Protein AF-S4P7X3-F1 (afdb_monomer_lite)

InterPro domains:
  IPR036570 HOR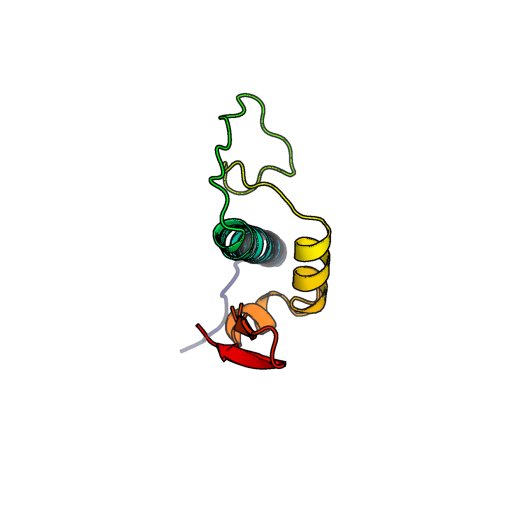MA domain superfamily [G3DSA:3.30.900.10] (6-101)

Organism: NCBI:txid116150

Structure (mmCIF, N/CA/C/O backbone):
data_AF-S4P7X3-F1
#
_entry.id   AF-S4P7X3-F1
#
loop_
_atom_site.group_PDB
_atom_site.id
_atom_site.type_symbol
_atom_site.label_atom_id
_atom_site.label_alt_id
_atom_site.label_comp_id
_atom_site.label_asym_id
_atom_site.label_entity_id
_atom_site.label_seq_id
_atom_site.pdbx_PDB_ins_code
_atom_site.Cartn_x
_atom_site.Cartn_y
_atom_site.Cartn_z
_atom_site.occupancy
_atom_site.B_iso_or_equiv
_atom_site.auth_seq_id
_atom_site.auth_comp_id
_atom_site.auth_asym_id
_atom_site.auth_atom_id
_atom_site.pdbx_PDB_model_num
ATOM 1 N N . MET A 1 1 ? 4.465 -24.799 -24.843 1.00 40.69 1 MET A N 1
ATOM 2 C CA . MET A 1 1 ? 4.230 -23.342 -24.777 1.00 40.69 1 MET A CA 1
ATOM 3 C C . MET A 1 1 ? 5.018 -22.853 -23.570 1.00 40.69 1 MET A C 1
ATOM 5 O O . MET A 1 1 ? 4.641 -23.206 -22.463 1.00 40.69 1 MET A O 1
ATOM 9 N N . ALA A 1 2 ? 6.200 -22.262 -23.769 1.00 42.28 2 ALA A N 1
ATOM 10 C CA . ALA A 1 2 ? 7.111 -21.941 -22.664 1.00 42.28 2 ALA A CA 1
ATOM 11 C C . ALA A 1 2 ? 6.570 -20.741 -21.863 1.00 42.28 2 ALA A C 1
ATOM 13 O O . ALA A 1 2 ? 6.264 -19.723 -22.486 1.00 42.28 2 ALA A O 1
ATOM 14 N N . PRO A 1 3 ? 6.430 -20.831 -20.531 1.00 61.09 3 PRO A N 1
ATOM 15 C CA . PRO A 1 3 ? 5.881 -19.756 -19.722 1.00 61.09 3 PRO A CA 1
ATOM 16 C C . PRO A 1 3 ? 6.988 -18.881 -19.115 1.00 61.09 3 PRO A C 1
ATOM 18 O O . PRO A 1 3 ? 6.890 -18.555 -17.950 1.00 61.09 3 PRO A O 1
ATOM 21 N N . ASP A 1 4 ? 8.058 -18.509 -19.822 1.00 53.00 4 ASP A N 1
ATOM 22 C CA . ASP A 1 4 ? 9.222 -17.925 -19.131 1.00 53.00 4 ASP A CA 1
ATOM 23 C C . ASP A 1 4 ? 9.941 -16.845 -19.938 1.00 53.00 4 ASP A C 1
ATOM 25 O O . ASP A 1 4 ? 10.907 -17.112 -20.645 1.00 53.00 4 ASP A O 1
ATOM 29 N N . ALA A 1 5 ? 9.476 -15.606 -19.792 1.00 58.50 5 ALA A N 1
ATOM 30 C CA . ALA A 1 5 ? 10.343 -14.450 -19.549 1.00 58.50 5 ALA A CA 1
ATOM 31 C C . ALA A 1 5 ? 9.460 -13.243 -19.203 1.00 58.50 5 ALA A C 1
ATOM 33 O O . ALA A 1 5 ? 9.214 -12.374 -20.033 1.00 58.50 5 ALA A O 1
ATOM 34 N N . ALA A 1 6 ? 8.957 -13.176 -17.965 1.00 70.19 6 ALA A N 1
ATOM 35 C CA . ALA A 1 6 ? 8.251 -11.979 -17.489 1.00 70.19 6 ALA A CA 1
ATOM 36 C C . AL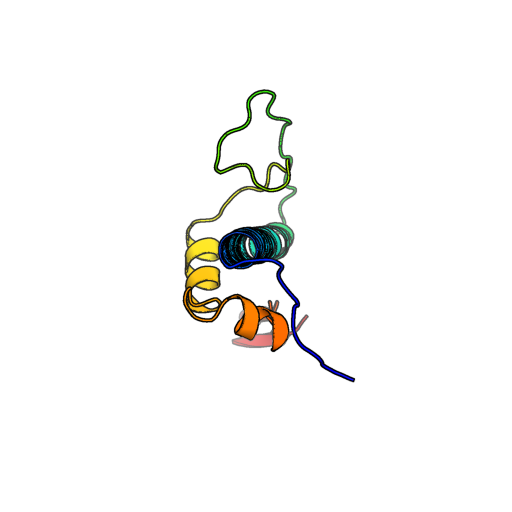A A 1 6 ? 9.151 -10.721 -17.478 1.00 70.19 6 ALA A C 1
ATOM 38 O O . ALA A 1 6 ? 8.640 -9.609 -17.404 1.00 70.19 6 ALA A O 1
ATOM 39 N N . PHE A 1 7 ? 10.476 -10.894 -17.558 1.00 78.56 7 PHE A N 1
ATOM 40 C CA . PHE A 1 7 ? 11.468 -9.822 -17.563 1.00 78.56 7 PHE A CA 1
ATOM 41 C C . PHE A 1 7 ? 12.565 -10.120 -18.585 1.00 78.56 7 PHE A C 1
ATOM 43 O O . PHE A 1 7 ? 13.052 -11.250 -18.654 1.00 78.56 7 PHE A O 1
ATOM 50 N N . SER A 1 8 ? 12.972 -9.104 -19.345 1.00 77.50 8 SER A N 1
ATOM 51 C CA . SER A 1 8 ? 14.016 -9.199 -20.373 1.00 77.50 8 SER A CA 1
ATOM 52 C C . SER A 1 8 ? 15.432 -9.317 -19.797 1.00 77.50 8 SER A C 1
ATOM 54 O O . SER A 1 8 ? 16.313 -9.849 -20.467 1.00 77.50 8 SER A O 1
ATOM 56 N N . ASN A 1 9 ? 15.666 -8.861 -18.560 1.00 89.12 9 ASN A N 1
ATOM 57 C CA . ASN A 1 9 ? 16.915 -9.055 -17.817 1.00 89.12 9 ASN A CA 1
ATOM 58 C C . ASN A 1 9 ? 16.716 -8.835 -16.290 1.00 89.12 9 ASN A C 1
ATOM 60 O O . ASN A 1 9 ? 15.621 -8.516 -15.821 1.00 89.12 9 ASN A O 1
ATOM 64 N N . ILE A 1 10 ? 17.784 -9.015 -15.497 1.00 89.56 10 ILE A N 1
ATOM 65 C CA . ILE A 1 10 ? 17.765 -8.841 -14.027 1.00 89.56 10 ILE A CA 1
ATOM 66 C C . ILE A 1 10 ? 17.516 -7.382 -13.620 1.00 89.56 10 ILE A C 1
ATOM 68 O O . ILE A 1 10 ? 16.833 -7.136 -12.627 1.00 89.56 10 ILE A O 1
ATOM 72 N N . ASN A 1 11 ? 18.055 -6.420 -14.369 1.00 93.31 11 ASN A N 1
ATOM 73 C CA . ASN A 1 11 ? 17.847 -5.001 -14.101 1.00 93.31 11 ASN A CA 1
ATOM 74 C C . ASN A 1 11 ? 16.365 -4.631 -14.240 1.00 93.31 11 ASN A C 1
ATOM 76 O O . ASN A 1 11 ? 15.810 -4.038 -13.322 1.00 93.31 11 ASN A O 1
ATOM 80 N N . ASP A 1 12 ? 15.706 -5.089 -15.304 1.00 92.56 12 ASP A N 1
ATOM 81 C CA . ASP A 1 12 ? 14.278 -4.850 -15.533 1.00 92.56 12 ASP A CA 1
ATOM 82 C C . ASP A 1 12 ? 13.430 -5.460 -14.409 1.00 92.56 12 ASP A C 1
ATOM 84 O O . ASP A 1 12 ? 12.496 -4.836 -13.907 1.00 92.56 12 ASP A O 1
ATOM 88 N N . LYS A 1 13 ? 13.789 -6.667 -13.945 1.00 91.31 13 LYS A N 1
ATOM 89 C CA . LYS A 1 13 ? 13.137 -7.290 -12.784 1.00 91.31 13 LYS A CA 1
ATOM 90 C C . LYS A 1 13 ? 13.326 -6.458 -11.514 1.00 91.31 13 LYS A C 1
ATOM 92 O O . LYS A 1 13 ? 12.375 -6.299 -10.747 1.00 91.31 13 LYS A O 1
ATOM 97 N N . ASN A 1 14 ? 14.528 -5.945 -11.266 1.00 93.25 14 ASN A N 1
ATOM 98 C CA . ASN A 1 14 ? 14.831 -5.142 -10.079 1.00 93.25 14 ASN A CA 1
ATOM 99 C C . ASN A 1 14 ? 14.101 -3.797 -10.106 1.00 93.25 14 ASN A C 1
ATOM 101 O O . ASN A 1 14 ? 13.535 -3.385 -9.094 1.00 93.25 14 ASN A O 1
ATOM 105 N N . GLU A 1 15 ? 14.072 -3.140 -11.262 1.00 94.31 15 GLU A N 1
ATOM 106 C CA . GLU A 1 15 ? 13.356 -1.888 -11.472 1.00 94.31 15 GLU A CA 1
ATOM 107 C C . GLU A 1 15 ? 11.846 -2.081 -11.305 1.00 94.31 15 GLU A C 1
ATOM 109 O O . GLU A 1 15 ? 11.214 -1.368 -10.524 1.00 94.31 15 GLU A O 1
ATOM 114 N N . PHE A 1 16 ? 11.275 -3.117 -11.923 1.00 94.38 16 PHE A N 1
ATOM 115 C CA . PHE A 1 16 ? 9.876 -3.479 -11.714 1.00 94.38 16 PHE A CA 1
ATOM 116 C C . PHE A 1 16 ? 9.576 -3.777 -10.240 1.00 94.38 16 PHE A C 1
ATOM 118 O O . PHE A 1 16 ? 8.585 -3.294 -9.696 1.00 94.38 16 PHE A O 1
ATOM 125 N N . THR A 1 17 ? 10.451 -4.526 -9.563 1.00 94.62 17 THR A N 1
ATOM 126 C CA . THR A 1 17 ? 10.310 -4.821 -8.129 1.00 94.62 17 THR A CA 1
ATOM 127 C C . THR A 1 17 ? 10.341 -3.541 -7.294 1.00 94.62 17 THR A C 1
ATOM 129 O O . THR A 1 17 ? 9.558 -3.406 -6.353 1.00 94.62 17 THR A O 1
ATOM 132 N N . LYS A 1 18 ? 11.191 -2.569 -7.651 1.00 95.19 18 LYS A N 1
ATOM 133 C CA . LYS A 1 18 ? 11.251 -1.251 -7.007 1.00 95.19 18 LYS A CA 1
ATOM 134 C C . LYS A 1 18 ? 9.937 -0.492 -7.196 1.00 95.19 18 LYS A C 1
ATOM 136 O O . LYS A 1 18 ? 9.378 -0.017 -6.210 1.00 95.19 18 LYS A O 1
ATOM 141 N N . PHE A 1 19 ? 9.411 -0.427 -8.418 1.00 95.81 19 PHE A N 1
ATOM 142 C CA . PHE A 1 19 ? 8.128 0.225 -8.678 1.00 95.81 19 PHE A CA 1
ATOM 143 C C . PHE A 1 19 ? 6.973 -0.461 -7.946 1.00 95.81 19 PHE A C 1
ATOM 145 O O . PHE A 1 19 ? 6.204 0.218 -7.273 1.00 95.81 19 PHE A O 1
ATOM 152 N N . ALA A 1 20 ? 6.885 -1.792 -7.987 1.00 95.44 20 ALA A N 1
ATOM 153 C CA . ALA A 1 20 ? 5.857 -2.548 -7.274 1.00 95.44 20 ALA A CA 1
ATOM 154 C C . ALA A 1 20 ? 5.918 -2.306 -5.756 1.00 95.44 20 ALA A C 1
ATOM 156 O O . ALA A 1 20 ? 4.887 -2.083 -5.121 1.00 95.44 20 ALA A O 1
ATOM 157 N N . LYS A 1 21 ? 7.131 -2.266 -5.183 1.00 95.94 21 LYS A N 1
ATOM 158 C CA . LYS A 1 21 ? 7.350 -1.912 -3.776 1.00 95.94 21 LYS A CA 1
ATOM 159 C C . LYS A 1 21 ? 6.771 -0.541 -3.458 1.00 95.94 21 LYS A C 1
ATOM 161 O O . LYS A 1 21 ? 5.962 -0.418 -2.546 1.00 95.94 21 LYS A O 1
ATOM 166 N N . PHE A 1 22 ? 7.186 0.494 -4.182 1.00 96.00 22 PHE A N 1
ATOM 167 C CA . PHE A 1 22 ? 6.761 1.853 -3.856 1.00 96.00 22 PHE A CA 1
ATOM 168 C C . PHE A 1 22 ? 5.293 2.107 -4.189 1.00 96.00 22 PHE A C 1
ATOM 170 O O . PHE A 1 22 ? 4.661 2.903 -3.501 1.00 96.00 22 PHE A O 1
ATOM 177 N N . LEU A 1 23 ? 4.721 1.385 -5.155 1.00 96.00 23 LEU A N 1
ATOM 178 C CA . LEU A 1 23 ? 3.284 1.400 -5.414 1.00 96.00 23 LEU A CA 1
ATOM 179 C C . LEU A 1 23 ? 2.510 0.856 -4.213 1.00 96.00 23 LEU A C 1
ATOM 181 O O . LEU A 1 23 ? 1.565 1.497 -3.765 1.00 96.00 23 LEU A O 1
ATOM 185 N N . ALA A 1 24 ? 2.942 -0.275 -3.650 1.00 96.06 24 ALA A N 1
ATOM 186 C CA . ALA A 1 24 ? 2.348 -0.824 -2.436 1.00 96.06 24 ALA A CA 1
ATOM 187 C C . ALA A 1 24 ? 2.477 0.149 -1.253 1.00 96.06 24 ALA A C 1
ATOM 189 O O . ALA A 1 24 ? 1.480 0.457 -0.609 1.00 96.06 24 ALA A O 1
ATOM 190 N N . TYR A 1 25 ? 3.671 0.706 -1.017 1.00 96.19 25 TYR A N 1
ATOM 191 C CA . TYR A 1 25 ? 3.886 1.690 0.052 1.00 96.19 25 TYR A CA 1
ATOM 192 C C . TYR A 1 25 ? 2.964 2.904 -0.088 1.00 96.19 25 TYR A C 1
ATOM 194 O O . TYR A 1 25 ? 2.261 3.252 0.857 1.00 96.19 25 TYR A O 1
ATOM 202 N N . LYS A 1 26 ? 2.917 3.526 -1.271 1.00 96.50 26 LYS A N 1
ATOM 203 C CA . LYS A 1 26 ? 2.054 4.687 -1.510 1.00 96.50 26 LYS A CA 1
ATOM 204 C C . LYS A 1 26 ? 0.566 4.330 -1.473 1.00 96.50 26 LYS A C 1
ATOM 206 O O . LYS A 1 26 ? -0.220 5.123 -0.967 1.00 96.50 26 LYS A O 1
ATOM 211 N N . GLY A 1 27 ? 0.182 3.138 -1.928 1.00 96.50 27 GLY A N 1
ATOM 212 C CA . GLY A 1 27 ? -1.190 2.636 -1.831 1.00 96.50 27 GLY A CA 1
ATOM 213 C C . GLY A 1 27 ? -1.669 2.514 -0.384 1.00 96.50 27 GLY A C 1
ATOM 214 O O . GLY A 1 27 ? -2.747 3.009 -0.059 1.00 96.50 27 GLY A O 1
ATOM 215 N N . VAL A 1 28 ? -0.849 1.937 0.503 1.00 97.19 28 VAL A N 1
ATOM 216 C CA . VAL A 1 28 ? -1.185 1.835 1.933 1.00 97.19 28 VAL A CA 1
ATOM 217 C C . VAL A 1 28 ? -1.292 3.224 2.571 1.00 97.19 28 VAL A C 1
ATOM 219 O O . VAL A 1 28 ? -2.251 3.471 3.299 1.00 97.19 28 VAL A O 1
ATOM 222 N N . GLN A 1 29 ? -0.377 4.152 2.256 1.00 96.62 29 GLN A N 1
ATOM 223 C CA . GLN A 1 29 ? -0.465 5.543 2.730 1.00 96.62 29 GLN A CA 1
ATOM 224 C C . GLN A 1 29 ? -1.799 6.182 2.323 1.00 96.62 29 GLN A C 1
ATOM 226 O O . GLN A 1 29 ? -2.516 6.697 3.173 1.00 96.62 29 GLN A O 1
ATOM 231 N N . VAL A 1 30 ? -2.188 6.086 1.047 1.00 96.50 30 VAL A N 1
ATOM 232 C CA . VAL A 1 30 ? -3.464 6.643 0.567 1.00 96.50 30 VAL A CA 1
ATOM 233 C C . VAL A 1 30 ? -4.654 6.056 1.325 1.00 96.50 30 VAL A C 1
ATOM 235 O O . VAL A 1 30 ? -5.528 6.814 1.748 1.00 96.50 30 VAL A O 1
ATOM 238 N N . ILE A 1 31 ? -4.692 4.735 1.525 1.00 97.06 31 ILE A N 1
ATOM 239 C CA . ILE A 1 31 ? -5.795 4.070 2.232 1.00 97.06 31 ILE A CA 1
ATOM 240 C C . ILE A 1 31 ? -5.872 4.547 3.686 1.00 97.06 31 ILE A C 1
ATOM 242 O O . ILE A 1 31 ? -6.935 4.991 4.114 1.00 97.06 31 ILE A O 1
ATOM 246 N N . VAL A 1 32 ? -4.764 4.485 4.432 1.00 96.19 32 VAL A N 1
ATOM 247 C CA . VAL A 1 32 ? -4.747 4.824 5.863 1.00 96.19 32 VAL A CA 1
ATOM 248 C C . VAL A 1 32 ? -5.024 6.307 6.086 1.00 96.19 32 VAL A C 1
ATOM 250 O O . VAL A 1 32 ? -5.870 6.660 6.905 1.00 96.19 32 VAL A O 1
ATOM 253 N N . GLU A 1 33 ? -4.361 7.188 5.338 1.00 94.62 33 GLU A N 1
ATOM 254 C CA . GLU A 1 33 ? -4.551 8.630 5.486 1.00 94.62 33 GLU A CA 1
ATOM 255 C C . GLU A 1 33 ? -6.003 9.040 5.163 1.00 94.62 33 GLU A C 1
ATOM 257 O O . GLU A 1 33 ? -6.581 9.871 5.865 1.00 94.62 33 GLU A O 1
ATOM 262 N N . SER A 1 34 ? -6.656 8.378 4.199 1.00 94.94 34 SER A N 1
ATOM 263 C CA . SER A 1 34 ? -8.072 8.622 3.866 1.00 94.94 34 SER A CA 1
ATOM 264 C C . SER A 1 34 ? -9.058 8.225 4.976 1.00 94.94 34 SER A C 1
ATOM 266 O O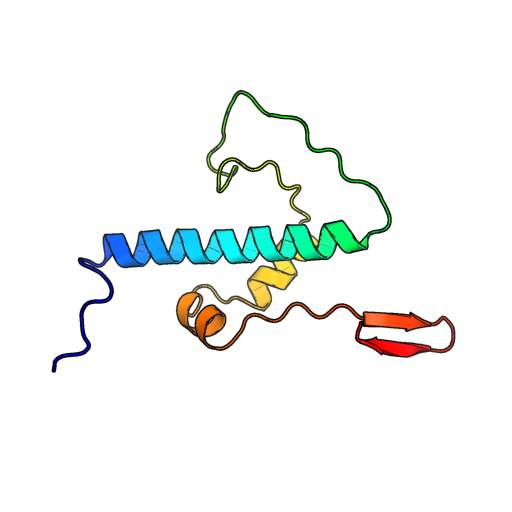 . SER A 1 34 ? -10.223 8.619 4.923 1.00 94.94 34 SER A O 1
ATOM 268 N N . ARG A 1 35 ? -8.630 7.453 5.984 1.00 95.62 35 ARG A N 1
ATOM 269 C CA . ARG A 1 35 ? -9.476 7.006 7.107 1.00 95.62 35 ARG A CA 1
ATOM 270 C C . ARG A 1 35 ? -9.317 7.843 8.375 1.00 95.62 35 ARG A C 1
ATOM 272 O O . ARG A 1 35 ? -10.038 7.611 9.337 1.00 95.62 35 ARG A O 1
ATOM 279 N N . LYS A 1 36 ? -8.452 8.863 8.379 1.00 92.75 36 LYS A N 1
ATOM 280 C CA . LYS A 1 36 ? -8.204 9.715 9.560 1.00 92.75 36 LYS A CA 1
ATOM 281 C C . LYS A 1 36 ? -9.313 10.725 9.882 1.00 92.75 36 LYS A C 1
ATOM 283 O O . LYS A 1 36 ? -9.191 11.467 10.850 1.00 92.75 36 LYS A O 1
ATOM 288 N N . GLY A 1 37 ? -10.367 10.809 9.067 1.00 94.19 37 GLY A N 1
ATOM 289 C CA . GLY A 1 37 ? -11.483 11.739 9.292 1.00 94.19 37 GLY A CA 1
ATOM 290 C C . GLY A 1 37 ? -11.149 13.216 9.046 1.00 94.19 37 GLY A C 1
ATOM 291 O O . GLY A 1 37 ? -11.952 14.087 9.367 1.00 94.19 37 GLY A O 1
ATOM 292 N N . VAL A 1 38 ? -9.986 13.511 8.456 1.00 94.12 38 VAL A N 1
ATOM 293 C CA . VAL A 1 38 ? -9.538 14.868 8.116 1.00 94.12 38 VAL A CA 1
ATOM 294 C C . VAL A 1 38 ? -9.267 14.946 6.618 1.00 94.12 38 VAL A C 1
ATOM 296 O O . VAL A 1 38 ? -8.693 14.031 6.031 1.00 94.12 38 VAL A O 1
ATOM 299 N N . LYS A 1 39 ? -9.680 16.049 5.986 1.00 93.44 39 LYS A N 1
ATOM 300 C CA . LYS A 1 39 ? -9.394 16.299 4.571 1.00 93.44 39 LYS A CA 1
ATOM 301 C C . LYS A 1 39 ? -7.892 16.512 4.370 1.00 93.44 39 LYS A C 1
ATOM 303 O O . LYS A 1 39 ? -7.279 17.314 5.069 1.00 93.44 39 LYS A O 1
ATOM 308 N N . ILE A 1 40 ? -7.327 15.841 3.373 1.00 90.50 40 ILE A N 1
ATOM 309 C CA . ILE A 1 40 ? -5.928 16.003 2.972 1.00 90.50 40 ILE A CA 1
ATOM 310 C C . ILE A 1 40 ? -5.893 16.891 1.731 1.00 90.50 40 ILE A C 1
ATOM 312 O O . ILE A 1 40 ? -6.561 16.603 0.739 1.00 90.50 40 ILE A O 1
ATOM 316 N N . GLU A 1 41 ? -5.107 17.962 1.781 1.00 90.38 41 GLU A N 1
ATOM 317 C CA . GLU A 1 41 ? -4.914 18.890 0.663 1.00 90.38 41 GLU A CA 1
ATOM 318 C C . GLU A 1 41 ? -3.424 18.959 0.305 1.00 90.38 41 GLU A C 1
ATOM 320 O O . GLU A 1 41 ? -2.694 19.817 0.808 1.00 90.38 41 GLU A O 1
ATOM 325 N N . PRO A 1 42 ? -2.924 18.025 -0.525 1.00 85.19 42 PRO A N 1
ATOM 326 C CA . PRO A 1 42 ? -1.547 18.083 -0.977 1.00 85.19 42 PRO A CA 1
ATOM 327 C C . PRO A 1 42 ? -1.395 19.193 -2.027 1.00 85.19 42 PRO A C 1
ATOM 329 O O . PRO A 1 42 ? -2.145 19.256 -3.001 1.00 85.19 42 PRO A O 1
ATOM 332 N N . ASN A 1 43 ? 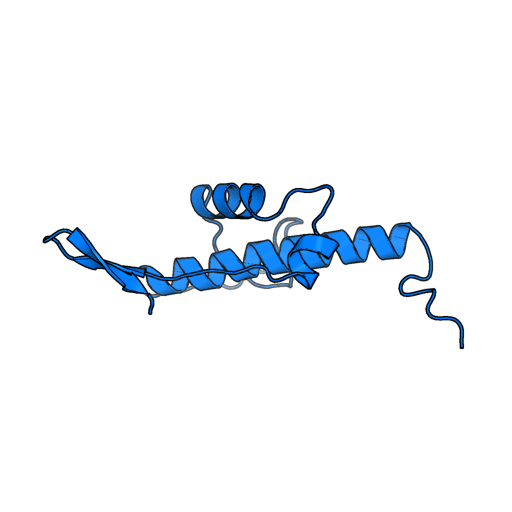-0.408 20.067 -1.839 1.00 88.44 43 ASN A N 1
ATOM 333 C CA . ASN A 1 43 ? -0.049 21.079 -2.833 1.00 88.44 43 ASN A CA 1
ATOM 334 C C . ASN A 1 43 ? 0.772 20.452 -3.962 1.00 88.44 43 ASN A C 1
ATOM 336 O O . ASN A 1 43 ? 1.481 19.481 -3.740 1.00 88.44 43 ASN A O 1
ATOM 340 N N . SER A 1 44 ? 0.740 21.027 -5.162 1.00 88.06 44 SER A N 1
ATOM 341 C CA . SER A 1 44 ? 1.680 20.630 -6.214 1.00 88.06 44 SER A CA 1
ATOM 342 C C . SER A 1 44 ? 3.090 21.105 -5.874 1.00 88.06 44 SER A C 1
ATOM 344 O O . SER A 1 44 ? 3.296 22.262 -5.500 1.00 88.06 44 SER A O 1
ATOM 346 N N . LYS A 1 45 ? 4.078 20.233 -6.069 1.00 85.62 45 LYS A N 1
ATOM 347 C CA . LYS A 1 45 ? 5.493 20.553 -5.884 1.00 85.62 45 LYS A CA 1
ATOM 348 C C . LYS A 1 45 ? 6.169 20.676 -7.256 1.00 85.62 45 LYS A C 1
ATOM 350 O O . LYS A 1 45 ? 6.212 19.689 -7.984 1.00 85.62 45 LYS A O 1
ATOM 355 N N . PRO A 1 46 ? 6.703 21.853 -7.631 1.00 83.94 46 PRO A N 1
ATOM 356 C CA . PRO A 1 46 ? 7.336 22.045 -8.939 1.00 83.94 46 PRO A CA 1
ATOM 357 C C . PRO A 1 46 ? 8.692 21.334 -9.061 1.00 83.94 46 PRO A C 1
ATOM 359 O O . PRO A 1 46 ? 9.124 21.018 -10.165 1.00 83.94 46 PRO A O 1
ATOM 362 N N . ASN A 1 47 ? 9.353 21.068 -7.930 1.00 85.38 47 ASN A N 1
ATOM 363 C CA . ASN A 1 47 ? 10.649 20.398 -7.880 1.00 85.38 47 ASN A CA 1
ATOM 364 C C . ASN A 1 47 ? 10.469 18.975 -7.347 1.00 85.38 47 ASN A C 1
ATOM 366 O O . ASN A 1 47 ? 10.109 18.798 -6.183 1.00 85.38 47 ASN A O 1
ATOM 370 N N . PHE A 1 48 ? 10.746 17.971 -8.171 1.00 80.62 48 PHE A N 1
ATOM 371 C CA . PHE A 1 48 ? 10.671 16.571 -7.762 1.00 80.62 48 PHE A CA 1
ATOM 372 C C . PHE A 1 48 ? 11.922 16.153 -6.982 1.00 80.62 48 PHE A C 1
ATOM 374 O O . PHE A 1 48 ? 13.018 16.670 -7.196 1.00 80.62 48 PHE A O 1
ATOM 381 N N . SER A 1 49 ? 11.743 15.217 -6.060 1.00 83.56 49 SER A N 1
ATOM 382 C CA . SER A 1 49 ? 12.805 14.523 -5.334 1.00 83.56 49 SER A CA 1
ATOM 383 C C . SER A 1 49 ? 12.713 13.022 -5.587 1.00 83.56 49 SER A C 1
ATOM 385 O O . SER A 1 49 ? 11.646 12.524 -5.935 1.00 83.56 49 SER A O 1
ATOM 387 N N . ASP A 1 50 ? 13.796 12.280 -5.355 1.00 81.06 50 ASP A N 1
ATOM 388 C CA . ASP A 1 50 ? 13.836 10.824 -5.583 1.00 81.06 50 ASP A CA 1
ATOM 389 C C . ASP A 1 50 ? 12.847 10.024 -4.709 1.00 81.06 50 ASP A C 1
ATOM 391 O O . ASP A 1 50 ? 12.612 8.837 -4.942 1.00 81.06 50 ASP A O 1
ATOM 395 N N . SER A 1 51 ? 12.263 10.660 -3.689 1.00 82.50 51 SER A N 1
ATOM 396 C CA . SER A 1 51 ? 11.193 10.108 -2.851 1.00 82.50 51 SER A CA 1
ATOM 397 C C . SER A 1 51 ? 9.776 10.385 -3.373 1.00 82.50 51 SER A C 1
ATOM 399 O O . SER A 1 51 ? 8.822 9.790 -2.866 1.00 82.50 51 SER A O 1
ATOM 401 N N . ASP A 1 52 ? 9.621 11.259 -4.371 1.00 87.38 52 ASP A N 1
ATOM 402 C CA . ASP A 1 52 ? 8.334 11.611 -4.978 1.00 87.38 52 ASP A CA 1
ATOM 403 C C . ASP A 1 52 ? 7.951 10.566 -6.039 1.00 87.38 52 ASP A C 1
ATOM 405 O O . ASP A 1 52 ? 8.183 10.715 -7.239 1.00 87.38 52 ASP A O 1
ATOM 409 N N . TRP A 1 53 ? 7.370 9.459 -5.579 1.00 93.31 53 TRP A N 1
ATOM 410 C CA . TRP A 1 53 ? 6.967 8.357 -6.449 1.00 93.31 53 TRP A CA 1
ATOM 411 C C . TRP A 1 53 ? 5.698 8.667 -7.249 1.00 93.31 53 TRP A C 1
ATOM 413 O O . TRP A 1 53 ? 4.732 9.228 -6.733 1.00 93.31 53 TRP A O 1
ATOM 423 N N . PHE A 1 54 ? 5.691 8.238 -8.515 1.00 94.56 54 PHE A N 1
ATOM 424 C CA . PHE A 1 54 ? 4.543 8.315 -9.434 1.00 94.56 54 PHE A CA 1
ATOM 425 C C . PHE A 1 54 ? 4.022 9.733 -9.702 1.00 94.56 54 PHE A C 1
ATOM 427 O O . PHE A 1 54 ? 2.888 9.892 -10.144 1.00 94.56 54 PHE A O 1
ATOM 434 N N . ASN A 1 55 ? 4.848 10.756 -9.462 1.00 91.88 55 ASN A N 1
ATOM 435 C CA . ASN A 1 55 ? 4.489 12.167 -9.624 1.00 91.88 55 ASN A CA 1
ATOM 436 C C . ASN A 1 55 ? 3.260 12.583 -8.789 1.00 91.88 55 ASN A C 1
ATOM 438 O O . ASN A 1 55 ? 2.530 13.496 -9.172 1.00 91.88 55 ASN A O 1
ATOM 442 N N . LEU A 1 56 ? 3.030 11.917 -7.650 1.00 90.81 56 LEU A N 1
ATOM 443 C CA . LEU A 1 56 ? 1.938 12.214 -6.725 1.00 90.81 56 LEU A CA 1
ATOM 444 C C . LEU A 1 56 ? 2.488 12.644 -5.367 1.00 90.81 56 LEU A C 1
ATOM 446 O O . LEU A 1 56 ? 3.305 11.949 -4.762 1.00 90.81 56 LEU A O 1
ATOM 450 N N . GLN A 1 57 ? 1.982 13.764 -4.851 1.00 90.56 57 GLN A N 1
ATOM 451 C CA . GLN A 1 57 ? 2.282 14.194 -3.492 1.00 90.56 57 GLN A CA 1
ATOM 452 C C . GLN A 1 57 ? 1.375 13.457 -2.503 1.00 90.56 57 GLN A C 1
ATOM 454 O O . GLN A 1 57 ? 0.249 13.866 -2.228 1.00 90.56 57 GLN A O 1
ATOM 459 N N . ILE A 1 58 ? 1.899 12.356 -1.971 1.00 90.75 58 ILE A N 1
ATOM 460 C CA . ILE A 1 58 ? 1.246 11.528 -0.956 1.00 90.75 58 ILE A CA 1
ATOM 461 C C . ILE A 1 58 ? 2.053 11.671 0.340 1.00 90.75 58 ILE A C 1
ATOM 463 O O . ILE A 1 58 ? 3.225 11.267 0.340 1.00 90.75 58 ILE A O 1
ATOM 467 N N . PRO A 1 59 ? 1.468 12.246 1.410 1.00 87.88 59 PRO A N 1
ATOM 468 C CA . PRO A 1 59 ? 2.110 12.326 2.717 1.00 87.88 59 PRO A CA 1
ATOM 469 C C . PRO A 1 59 ? 2.516 10.939 3.209 1.00 87.88 59 PRO A C 1
ATOM 471 O O . PRO A 1 59 ? 1.742 9.992 3.103 1.00 87.88 59 PRO A O 1
ATOM 474 N N . ASP A 1 60 ? 3.725 10.830 3.752 1.00 87.44 60 ASP A N 1
ATOM 475 C CA . ASP A 1 60 ? 4.203 9.591 4.352 1.00 87.44 60 ASP A CA 1
ATOM 476 C C . ASP A 1 60 ? 4.074 9.666 5.874 1.00 87.44 60 ASP A C 1
ATOM 478 O O . ASP A 1 60 ? 4.721 10.492 6.520 1.00 87.44 60 ASP A O 1
ATOM 482 N N . SER A 1 61 ? 3.292 8.760 6.458 1.00 93.69 61 SER A N 1
ATOM 483 C CA . SER A 1 61 ? 3.350 8.477 7.891 1.00 93.69 61 SER A CA 1
ATOM 484 C C . SER A 1 61 ? 4.469 7.463 8.187 1.00 93.69 61 SER A C 1
ATOM 486 O O . SER A 1 61 ? 4.477 6.376 7.589 1.00 93.69 61 SER A O 1
ATOM 488 N N . PRO A 1 62 ? 5.411 7.764 9.107 1.00 95.50 62 PRO A N 1
ATOM 489 C CA . PRO A 1 62 ? 6.459 6.824 9.509 1.00 95.50 62 PRO A CA 1
ATOM 490 C C . PRO A 1 62 ? 5.913 5.502 10.060 1.00 95.50 62 PRO A C 1
ATOM 492 O O . PRO A 1 62 ? 6.451 4.439 9.753 1.00 95.50 62 PRO A O 1
ATOM 495 N N . GLU A 1 63 ? 4.821 5.558 10.823 1.00 96.62 63 GLU A N 1
ATOM 496 C CA . GLU A 1 63 ? 4.179 4.381 11.418 1.00 96.62 63 GLU A CA 1
ATOM 497 C C . GLU A 1 63 ? 3.583 3.475 10.336 1.00 96.62 63 GLU A C 1
ATOM 499 O O . GLU A 1 63 ? 3.826 2.267 10.323 1.00 96.62 63 GLU A O 1
ATOM 504 N N . VAL A 1 64 ? 2.901 4.073 9.355 1.00 96.62 64 VAL A N 1
ATOM 505 C CA . VAL A 1 64 ? 2.332 3.354 8.206 1.00 96.62 64 VAL A CA 1
ATOM 506 C C . VAL A 1 64 ? 3.436 2.745 7.341 1.00 96.62 64 VAL A C 1
ATOM 508 O O . VAL A 1 64 ? 3.324 1.599 6.901 1.00 96.62 64 VAL A O 1
ATOM 511 N N . ASN A 1 65 ? 4.548 3.457 7.145 1.00 95.12 65 ASN A N 1
ATOM 512 C CA . ASN A 1 65 ? 5.714 2.926 6.439 1.00 95.12 65 ASN A CA 1
ATOM 513 C C . ASN A 1 65 ? 6.314 1.712 7.153 1.00 95.12 65 ASN A C 1
ATOM 515 O O . ASN A 1 65 ? 6.686 0.738 6.495 1.00 95.12 65 ASN A O 1
ATOM 519 N N . GLN A 1 66 ? 6.412 1.755 8.482 1.00 96.31 66 GLN A N 1
ATOM 520 C CA . GLN A 1 66 ? 6.947 0.643 9.259 1.00 96.31 66 GLN A CA 1
ATOM 521 C C . GLN A 1 66 ? 6.009 -0.570 9.225 1.00 96.31 66 GLN A C 1
ATOM 523 O O . GLN A 1 66 ? 6.479 -1.683 8.986 1.00 96.31 66 GLN A O 1
ATOM 528 N N . ALA A 1 67 ? 4.698 -0.368 9.385 1.00 96.00 67 ALA A N 1
ATOM 529 C CA . ALA A 1 67 ? 3.704 -1.435 9.266 1.00 96.00 67 ALA A CA 1
ATOM 530 C C . ALA A 1 67 ? 3.728 -2.074 7.868 1.00 96.00 67 ALA A C 1
ATOM 532 O O . ALA A 1 67 ? 3.812 -3.296 7.738 1.00 96.00 67 ALA A O 1
ATOM 533 N N . THR A 1 68 ? 3.781 -1.249 6.818 1.00 95.94 68 THR A N 1
ATOM 534 C CA . THR A 1 68 ? 3.879 -1.726 5.431 1.00 95.94 68 THR A CA 1
ATOM 535 C C . THR A 1 68 ? 5.168 -2.505 5.195 1.00 95.94 68 THR A C 1
ATOM 537 O O . THR A 1 68 ? 5.146 -3.557 4.567 1.00 95.94 68 THR A O 1
ATOM 540 N N . LYS A 1 69 ? 6.302 -2.037 5.734 1.00 94.62 69 LYS A N 1
ATOM 541 C CA . LYS A 1 69 ? 7.589 -2.744 5.642 1.00 94.62 69 LYS A CA 1
ATOM 542 C C . LYS A 1 69 ? 7.545 -4.118 6.311 1.00 94.62 69 LYS A C 1
ATOM 544 O O . LYS A 1 69 ? 8.160 -5.050 5.803 1.00 94.62 69 LYS A O 1
ATOM 549 N N . ASN A 1 70 ? 6.842 -4.235 7.437 1.00 94.00 70 ASN A N 1
ATOM 550 C CA . ASN A 1 70 ? 6.679 -5.503 8.144 1.00 94.00 70 ASN A CA 1
ATOM 551 C C . ASN A 1 70 ? 5.800 -6.480 7.347 1.00 94.00 70 ASN A C 1
ATOM 553 O O . ASN A 1 70 ? 6.115 -7.664 7.284 1.00 94.00 70 ASN A O 1
ATOM 557 N N . ALA A 1 71 ? 4.736 -5.978 6.712 1.00 93.81 71 ALA A N 1
ATOM 558 C CA . ALA A 1 71 ? 3.835 -6.775 5.879 1.00 93.81 71 ALA A CA 1
ATOM 559 C C . ALA A 1 71 ? 4.423 -7.121 4.496 1.00 93.81 71 ALA A C 1
ATOM 561 O O . ALA A 1 71 ? 4.032 -8.121 3.898 1.00 93.81 71 ALA A O 1
ATOM 562 N N . LEU A 1 72 ? 5.366 -6.316 3.991 1.00 94.44 72 LEU A N 1
ATOM 563 C CA . LEU A 1 72 ? 5.991 -6.455 2.674 1.00 94.44 72 LEU A CA 1
ATOM 564 C C . LEU A 1 72 ? 7.521 -6.635 2.793 1.00 94.44 72 LEU A C 1
ATOM 566 O O . LEU A 1 72 ? 8.289 -5.699 2.522 1.00 94.44 72 LEU A O 1
ATOM 570 N N . PRO A 1 73 ? 7.992 -7.829 3.200 1.00 89.69 73 PRO A N 1
ATOM 571 C CA . PRO A 1 73 ? 9.413 -8.101 3.385 1.00 89.69 73 PRO A CA 1
ATOM 572 C C . PRO A 1 73 ? 10.187 -7.972 2.064 1.00 89.69 73 PRO A C 1
ATOM 574 O O . PRO A 1 73 ? 9.708 -8.311 0.980 1.00 89.69 73 PRO A O 1
ATOM 577 N N . SER A 1 74 ? 11.403 -7.424 2.146 1.00 87.44 74 SER A N 1
ATOM 578 C CA . SER A 1 74 ? 12.136 -6.925 0.970 1.00 87.44 74 SER A CA 1
ATOM 579 C C . SER A 1 74 ? 12.633 -8.016 0.017 1.00 87.44 74 SER A C 1
ATOM 581 O O . SER A 1 74 ? 12.860 -7.733 -1.155 1.00 87.44 74 SER A O 1
ATOM 583 N N . ASP A 1 75 ? 12.772 -9.246 0.496 1.00 89.25 75 ASP A N 1
ATOM 584 C CA . ASP A 1 75 ? 13.159 -10.434 -0.265 1.00 89.25 75 ASP A CA 1
ATOM 585 C C . ASP A 1 75 ? 11.977 -11.109 -0.983 1.00 89.25 75 ASP A C 1
ATOM 587 O O . ASP A 1 75 ? 12.199 -11.909 -1.890 1.00 89.25 75 ASP A O 1
ATOM 591 N N . ARG A 1 76 ? 10.726 -10.763 -0.636 1.00 90.44 76 ARG A N 1
ATOM 592 C CA . ARG A 1 76 ? 9.514 -11.426 -1.162 1.00 90.44 76 ARG A CA 1
ATOM 593 C C . ARG A 1 76 ? 8.463 -10.469 -1.718 1.00 90.44 76 ARG A C 1
ATOM 595 O O . ARG A 1 76 ? 7.326 -10.868 -1.929 1.00 90.44 76 ARG A O 1
ATOM 602 N N . ILE A 1 77 ? 8.839 -9.230 -2.035 1.00 93.31 77 ILE A N 1
ATOM 603 C CA . ILE A 1 77 ? 7.925 -8.158 -2.482 1.00 93.31 77 ILE A CA 1
ATOM 604 C C . ILE A 1 77 ? 6.935 -8.632 -3.558 1.00 93.31 77 ILE A C 1
ATOM 606 O O . ILE A 1 77 ? 5.725 -8.482 -3.403 1.00 93.31 77 ILE A O 1
ATOM 610 N N . LEU A 1 78 ? 7.440 -9.214 -4.652 1.00 92.81 78 LEU A N 1
ATOM 611 C CA . LEU A 1 78 ? 6.589 -9.656 -5.762 1.00 92.81 78 LEU A CA 1
ATOM 612 C C . LEU A 1 78 ? 5.719 -10.866 -5.401 1.00 92.81 78 LEU A C 1
ATOM 614 O O . LEU A 1 78 ? 4.620 -10.994 -5.934 1.00 92.81 78 LEU A O 1
ATOM 618 N N . GLU A 1 79 ? 6.207 -11.748 -4.527 1.00 92.81 79 GLU A N 1
ATOM 619 C CA . GLU A 1 79 ? 5.451 -12.906 -4.040 1.00 92.81 79 GLU A CA 1
ATOM 620 C C . GLU A 1 79 ? 4.295 -12.434 -3.159 1.00 92.81 79 GLU A C 1
ATOM 622 O O . GLU A 1 79 ? 3.154 -12.787 -3.435 1.00 92.81 79 GLU A O 1
ATOM 627 N N . THR A 1 80 ? 4.574 -11.564 -2.185 1.00 91.62 80 THR A N 1
ATOM 628 C CA . THR A 1 80 ? 3.584 -10.983 -1.271 1.00 91.62 80 THR A CA 1
ATOM 629 C C . THR A 1 80 ? 2.505 -10.198 -2.016 1.00 91.62 80 THR A C 1
ATOM 631 O O . THR A 1 80 ? 1.320 -10.359 -1.738 1.00 91.62 80 THR A O 1
ATOM 634 N N . ILE A 1 81 ? 2.881 -9.375 -3.003 1.00 90.19 81 ILE A N 1
ATOM 635 C CA . ILE A 1 81 ? 1.900 -8.633 -3.811 1.00 90.19 81 ILE A CA 1
ATOM 636 C C . ILE A 1 81 ? 1.035 -9.598 -4.634 1.00 90.19 81 ILE A C 1
ATOM 638 O O . ILE A 1 81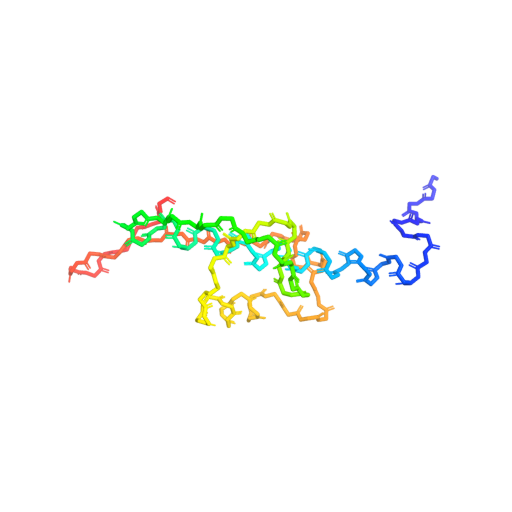 ? -0.180 -9.418 -4.699 1.00 90.19 81 ILE A O 1
ATOM 642 N N . LYS A 1 82 ? 1.627 -10.645 -5.231 1.00 89.19 82 LYS A N 1
ATOM 643 C CA . LYS A 1 82 ? 0.874 -11.670 -5.976 1.00 89.19 82 LYS A CA 1
ATOM 644 C C . LYS A 1 82 ? -0.053 -12.496 -5.086 1.00 89.19 82 LYS A C 1
ATOM 646 O O . LYS A 1 82 ? -1.125 -12.873 -5.546 1.00 89.19 82 LYS A O 1
ATOM 651 N N . SER A 1 83 ? 0.359 -12.801 -3.855 1.00 85.19 83 SER A N 1
ATOM 652 C CA . SER A 1 83 ? -0.423 -13.604 -2.910 1.00 85.19 83 SER A CA 1
ATOM 653 C C . SER A 1 83 ? -1.538 -12.830 -2.210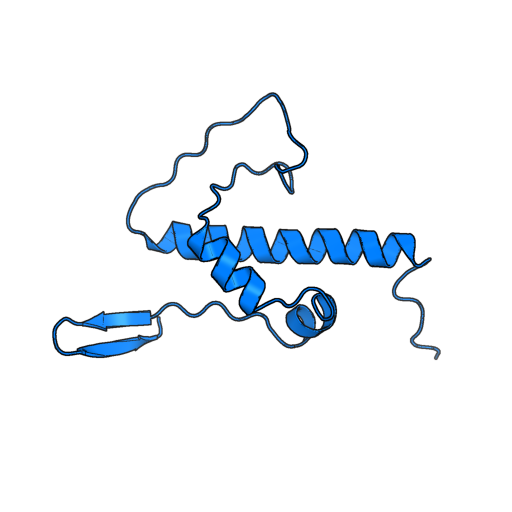 1.00 85.19 83 SER A C 1
ATOM 655 O O . SER A 1 83 ? -2.321 -13.467 -1.522 1.00 85.19 83 SER A O 1
ATOM 657 N N . GLN A 1 84 ? -1.619 -11.512 -2.432 1.00 81.69 84 GLN A N 1
ATOM 658 C CA . GLN A 1 84 ? -2.496 -10.510 -1.815 1.00 81.69 84 GLN A CA 1
ATOM 659 C C . GLN A 1 84 ? -1.834 -9.741 -0.659 1.00 81.69 84 GLN A C 1
ATOM 661 O O . GLN A 1 84 ? -1.589 -10.265 0.425 1.00 81.69 84 GLN A O 1
ATOM 666 N N . LEU A 1 85 ? -1.602 -8.446 -0.895 1.00 90.25 85 LEU A N 1
ATOM 667 C CA . LEU A 1 85 ? -1.372 -7.454 0.151 1.00 90.25 85 LEU A CA 1
ATOM 668 C C . LEU A 1 85 ? -2.736 -6.915 0.594 1.00 90.25 85 LEU A C 1
ATOM 670 O O . LEU A 1 85 ? -3.400 -6.225 -0.179 1.00 90.25 85 LEU A O 1
ATOM 674 N N . HIS A 1 86 ? -3.154 -7.234 1.817 1.00 92.81 86 HIS A N 1
ATOM 675 C CA . HIS A 1 86 ? -4.415 -6.758 2.382 1.00 92.81 86 HIS A CA 1
ATOM 676 C C . HIS A 1 86 ? -4.191 -5.565 3.305 1.00 92.81 86 HIS A C 1
ATOM 678 O O . HIS A 1 86 ? -3.271 -5.555 4.121 1.00 92.81 86 HIS A O 1
ATOM 684 N N . VAL A 1 87 ? -5.063 -4.571 3.171 1.00 95.38 87 VAL A N 1
ATOM 685 C CA . VAL A 1 87 ? -5.185 -3.453 4.105 1.00 95.38 87 VAL A CA 1
ATOM 686 C C . VAL A 1 87 ? -6.607 -3.504 4.634 1.00 95.38 87 VAL A C 1
ATOM 688 O O . VAL A 1 87 ? -7.547 -3.182 3.910 1.00 95.38 87 VAL A O 1
ATOM 691 N N . GLU A 1 88 ? -6.756 -3.979 5.862 1.00 96.00 88 GLU A N 1
ATOM 692 C CA . GLU A 1 88 ? -8.045 -4.074 6.537 1.00 96.00 88 GLU A CA 1
ATOM 693 C C . GLU A 1 88 ? -8.300 -2.800 7.341 1.00 96.00 88 GLU A C 1
ATOM 695 O O . GLU A 1 88 ? -7.387 -2.264 7.972 1.00 96.00 88 GLU A O 1
ATOM 700 N N . ILE A 1 89 ? -9.535 -2.304 7.292 1.00 97.25 89 ILE A N 1
ATOM 701 C CA . ILE A 1 89 ? -9.990 -1.187 8.112 1.00 97.25 89 ILE A CA 1
ATOM 702 C C . ILE A 1 89 ? -11.030 -1.738 9.075 1.00 97.25 89 ILE A C 1
ATOM 704 O O . ILE A 1 89 ? -12.065 -2.237 8.636 1.00 97.25 89 ILE A O 1
ATOM 708 N N . SER A 1 90 ? -10.767 -1.621 10.371 1.00 96.88 90 SER A N 1
ATOM 709 C CA . SER A 1 90 ? -11.733 -1.945 11.413 1.00 96.88 90 SER A CA 1
ATOM 710 C C . SER A 1 90 ? -12.129 -0.702 12.207 1.00 96.88 90 SER A C 1
ATOM 712 O O . SER A 1 90 ? -11.446 0.327 12.202 1.00 96.88 90 SER A O 1
ATOM 714 N N . VAL A 1 91 ? -13.283 -0.790 12.856 1.00 96.31 91 VAL A N 1
ATOM 715 C CA . VAL A 1 91 ? -13.724 0.133 13.897 1.00 96.31 91 VAL A CA 1
ATOM 716 C C . VAL A 1 91 ? -13.810 -0.637 15.206 1.00 96.31 91 VAL A C 1
ATOM 718 O O . VAL A 1 91 ? -14.333 -1.750 15.231 1.00 96.31 91 VAL A O 1
ATOM 721 N N . GLN A 1 92 ? -13.305 -0.036 16.278 1.00 96.94 92 GLN A N 1
ATOM 722 C CA . GLN A 1 92 ? -13.448 -0.540 17.637 1.00 96.94 92 GLN A CA 1
ATOM 723 C C . GLN A 1 92 ? -14.322 0.428 18.438 1.00 96.94 92 GLN A C 1
ATOM 725 O O . GLN A 1 92 ? -14.098 1.640 18.388 1.00 96.94 92 GLN A O 1
ATOM 730 N N . THR A 1 93 ? -15.333 -0.090 19.133 1.00 96.00 93 THR A N 1
ATOM 731 C CA . THR A 1 93 ? -16.201 0.698 20.019 1.00 96.00 93 THR A CA 1
ATOM 732 C C . THR A 1 93 ? -15.581 0.840 21.410 1.00 96.00 93 THR A C 1
ATOM 734 O O . THR A 1 93 ? -14.706 0.062 21.794 1.00 96.00 93 THR A O 1
ATOM 737 N N . ASP A 1 94 ? -16.062 1.809 22.193 1.00 96.38 94 ASP A N 1
ATOM 738 C CA . ASP A 1 94 ? -15.607 2.024 23.577 1.00 96.38 94 ASP A CA 1
ATOM 739 C C . ASP A 1 94 ? -15.882 0.813 24.490 1.00 96.38 94 ASP A C 1
ATOM 741 O O . ASP A 1 94 ? -15.168 0.595 25.469 1.00 96.38 94 ASP A O 1
ATOM 745 N N . ASP A 1 95 ? -16.880 -0.004 24.138 1.00 95.69 95 ASP A N 1
ATOM 746 C CA . ASP A 1 95 ? -17.230 -1.244 24.839 1.00 95.69 95 ASP A CA 1
ATOM 747 C C . ASP A 1 95 ? -16.348 -2.440 24.414 1.00 95.69 95 ASP A C 1
ATOM 749 O O . ASP A 1 95 ? -16.459 -3.531 24.974 1.00 95.69 95 ASP A O 1
ATOM 753 N N . GLY A 1 96 ? -15.436 -2.232 23.455 1.00 95.25 96 GLY A N 1
ATOM 754 C CA . GLY A 1 96 ? -14.450 -3.210 22.993 1.00 95.25 96 GLY A CA 1
ATOM 755 C C . GLY A 1 96 ? -14.872 -4.044 21.781 1.00 95.25 96 GLY A C 1
ATOM 756 O O . GLY A 1 96 ? -14.077 -4.873 21.336 1.00 95.25 96 GLY A O 1
ATOM 757 N N . ASP A 1 97 ? -16.067 -3.824 21.226 1.00 96.31 97 ASP A N 1
ATOM 758 C CA . ASP A 1 97 ? -16.528 -4.534 20.028 1.00 96.31 97 ASP A CA 1
ATOM 759 C C . ASP A 1 97 ? -15.739 -4.083 18.796 1.00 96.31 97 ASP A C 1
ATOM 761 O O . ASP A 1 97 ? -15.534 -2.888 18.583 1.00 96.31 97 ASP A O 1
ATOM 765 N N . GLU A 1 98 ? -15.332 -5.034 17.955 1.00 97.38 98 GLU A N 1
ATOM 766 C CA . GLU A 1 98 ? -14.603 -4.772 16.713 1.00 97.38 98 GLU A CA 1
ATOM 767 C C . GLU A 1 98 ? -15.423 -5.196 15.487 1.00 97.38 98 GLU A C 1
ATOM 769 O O . GLU A 1 98 ? -16.059 -6.252 15.470 1.00 97.38 98 GLU A O 1
ATOM 774 N N . MET A 1 99 ? -15.394 -4.372 14.437 1.00 96.62 99 MET A N 1
ATOM 775 C CA . MET A 1 99 ? -16.047 -4.648 13.158 1.00 96.62 99 MET A CA 1
ATOM 776 C C . MET A 1 99 ? -15.146 -4.250 11.989 1.00 96.62 99 MET A C 1
ATOM 778 O O . MET A 1 99 ? -14.647 -3.129 11.942 1.00 96.62 99 MET A O 1
ATOM 782 N N . VAL A 1 100 ? -14.993 -5.150 11.016 1.00 96.88 100 VAL A N 1
ATOM 783 C CA . VAL A 1 100 ? -14.323 -4.872 9.735 1.00 96.88 100 VAL A CA 1
ATOM 784 C C . VAL A 1 100 ? -15.282 -4.129 8.795 1.00 96.88 100 VAL A C 1
ATOM 786 O O . VAL A 1 100 ? -16.450 -4.513 8.689 1.00 96.88 100 VAL A O 1
ATOM 789 N N . LEU A 1 101 ? -14.795 -3.073 8.132 1.00 93.31 101 LEU A N 1
ATOM 790 C CA . LEU A 1 101 ? -15.562 -2.155 7.272 1.00 93.31 101 LEU A CA 1
ATOM 791 C C . LEU A 1 101 ? -15.318 -2.346 5.770 1.00 93.31 101 LEU A C 1
ATOM 793 O O . LEU A 1 101 ? -14.174 -2.667 5.376 1.00 93.31 101 LEU A O 1
#

Foldseek 3Di:
DDPDDPDPDPVRVVVVLVLLLVVLLLVLLVVVVVPPPDDDDDDQDPDDDPNCPPSDDRDDDPVSNVVSCVQQPSVCNVVSVVVDDDDWDWDADPVGDIDTD

Sequence (101 aa):
MAPDAAFSNINDKNEFTKFAKFLAYKGVQVIVESRKGVKIEPNSKPNFSDSDWFNLQIPDSPEVNQATKNALPSDRILETIKSQLHVEISVQTDDGDEMVL

Radius of gyration: 17.11 Å; chains: 1; bounding box: 35×45×50 Å

pLDDT: mean 90.09, std 10.38, range [40.69, 97.38]

Secondary structure (DSSP, 8-state):
-----SSSSHHHHHHHHHHHHHHHHHHHHHHHHTTSSS---PPP-SS--TT-GGG---PPPHHHHHHHHHHS-TTSHHHHHHH------EEE-TTS-EEE-